Protein AF-A0A3D3KWU7-F1 (afdb_monomer_lite)

Sequence (79 aa):
GLGQDAVRLQAASALDVVVHLERSRNGRHVACVGVVQDGPGGLA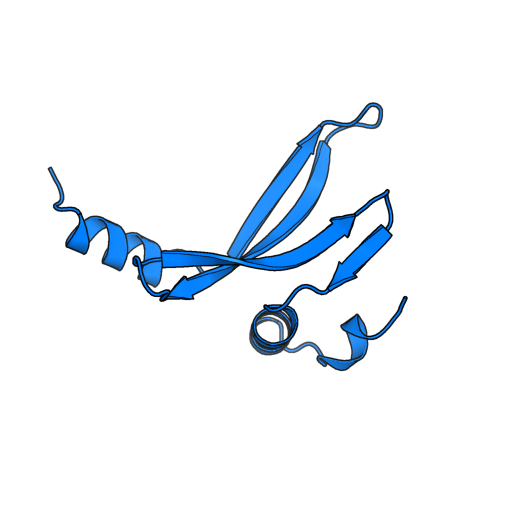VVPALETRLGQLGTGPAWQSLSLRLGLSPEMGAAA

pLDDT: mean 89.42, std 9.6, range [43.47, 97.0]

Secondary structure (DSSP, 8-state):
---HHHHHHHHHHH-SEEEEEEEETTEEEEEEEEEEEEETTEEEEEEEEEEETTEEEE-TTHHHHHHHHT--GGGGS--

Foldseek 3Di:
DDDPVRVLVVCQVPAQKDFDWDQDPVGIDGAFIFGWDQDPVGIDTWTQWGQDPNDIAGTPCVVVVCVVVVHDSVVRVDD

Radius of gyration: 14.61 Å; chains: 1; bounding box: 44×26×28 Å

Structure (mmCIF, N/CA/C/O backbone):
data_AF-A0A3D3KWU7-F1
#
_entry.id   AF-A0A3D3KWU7-F1
#
loop_
_atom_site.group_PDB
_atom_site.id
_atom_site.type_symbol
_atom_site.label_atom_id
_atom_site.label_alt_id
_atom_site.label_comp_id
_atom_site.label_asym_id
_atom_site.label_entity_id
_atom_site.label_seq_id
_atom_site.pdbx_PDB_ins_code
_atom_site.Cartn_x
_atom_site.Cartn_y
_atom_site.Cartn_z
_atom_site.occupancy
_atom_site.B_iso_or_equiv
_atom_site.auth_seq_id
_atom_site.auth_comp_id
_atom_site.auth_asym_id
_atom_site.auth_atom_id
_atom_site.pdbx_PDB_model_num
ATOM 1 N N . GLY A 1 1 ? 25.434 -2.637 8.407 1.00 77.50 1 GLY A N 1
ATOM 2 C CA . GLY A 1 1 ? 24.018 -2.295 8.155 1.00 77.50 1 GLY A CA 1
ATOM 3 C C . GLY A 1 1 ? 23.638 -2.731 6.753 1.00 77.50 1 GLY A C 1
ATOM 4 O O . GLY A 1 1 ? 24.542 -2.932 5.952 1.00 77.50 1 GLY A O 1
ATOM 5 N N . LEU A 1 2 ? 22.345 -2.909 6.466 1.00 85.88 2 LEU A N 1
ATOM 6 C CA . LEU A 1 2 ? 21.868 -3.208 5.108 1.00 85.88 2 LEU A CA 1
ATOM 7 C C . LEU A 1 2 ? 22.084 -1.998 4.186 1.00 85.88 2 LEU A C 1
ATOM 9 O O . LEU A 1 2 ? 21.864 -0.862 4.601 1.00 85.88 2 LEU A O 1
ATOM 13 N N . GLY A 1 3 ? 22.514 -2.246 2.946 1.00 91.94 3 GLY A N 1
ATOM 14 C CA . GLY A 1 3 ? 22.600 -1.214 1.911 1.00 91.94 3 GLY A CA 1
ATOM 15 C C . GLY A 1 3 ? 21.217 -0.799 1.398 1.00 91.94 3 GLY A C 1
ATOM 16 O O . GLY A 1 3 ? 20.248 -1.545 1.540 1.00 91.94 3 GLY A O 1
ATOM 17 N N . GLN A 1 4 ? 21.127 0.374 0.769 1.00 89.88 4 GLN A N 1
ATOM 18 C CA . GLN A 1 4 ? 19.863 0.945 0.285 1.00 89.88 4 GLN A CA 1
ATOM 19 C C . GLN A 1 4 ? 19.105 0.009 -0.672 1.00 89.88 4 GLN A C 1
ATOM 21 O O . GLN A 1 4 ? 17.891 -0.140 -0.545 1.00 89.88 4 GLN A O 1
ATOM 26 N N . ASP A 1 5 ? 19.811 -0.678 -1.575 1.00 89.94 5 ASP A N 1
ATOM 27 C CA . ASP A 1 5 ? 19.201 -1.649 -2.494 1.00 89.94 5 ASP A CA 1
ATOM 28 C C . ASP A 1 5 ? 18.601 -2.853 -1.768 1.00 89.94 5 ASP A C 1
ATOM 30 O O . ASP A 1 5 ? 17.500 -3.291 -2.097 1.00 89.94 5 ASP A O 1
ATOM 34 N N . ALA A 1 6 ? 19.295 -3.362 -0.747 1.00 91.88 6 ALA A N 1
ATOM 35 C CA . ALA A 1 6 ? 18.804 -4.475 0.054 1.00 91.88 6 ALA A CA 1
ATOM 36 C C . ALA A 1 6 ? 17.556 -4.068 0.848 1.00 91.88 6 ALA A C 1
ATOM 38 O O . ALA A 1 6 ? 16.588 -4.818 0.885 1.00 91.88 6 ALA A O 1
ATOM 39 N N . VAL A 1 7 ? 17.537 -2.860 1.422 1.00 91.50 7 VAL A N 1
ATOM 40 C CA . VAL A 1 7 ? 16.349 -2.326 2.109 1.00 91.50 7 VAL A CA 1
ATOM 41 C C . VAL A 1 7 ? 15.178 -2.169 1.139 1.00 91.50 7 VAL A C 1
ATOM 43 O O . VAL A 1 7 ? 14.068 -2.583 1.468 1.00 91.50 7 VAL A O 1
ATOM 46 N N . ARG A 1 8 ? 15.416 -1.633 -0.067 1.00 90.44 8 ARG A N 1
ATOM 47 C CA . ARG A 1 8 ? 14.378 -1.517 -1.101 1.00 90.44 8 ARG A CA 1
ATOM 48 C C . ARG A 1 8 ? 13.803 -2.885 -1.451 1.00 90.44 8 ARG A C 1
ATOM 50 O O . ARG A 1 8 ? 12.591 -3.037 -1.426 1.00 90.44 8 ARG A O 1
ATOM 57 N N . LEU A 1 9 ? 14.648 -3.872 -1.745 1.00 91.25 9 LEU A N 1
ATOM 58 C CA . LEU A 1 9 ? 14.192 -5.218 -2.105 1.00 91.25 9 LEU A CA 1
ATOM 59 C C . LEU A 1 9 ? 13.385 -5.867 -0.980 1.00 91.25 9 LEU A C 1
ATOM 61 O O . LEU A 1 9 ? 12.329 -6.428 -1.244 1.00 91.25 9 LEU A O 1
ATOM 65 N N . GLN A 1 10 ? 13.842 -5.739 0.268 1.00 92.06 10 GLN A N 1
ATOM 66 C CA . GLN A 1 10 ? 13.118 -6.263 1.427 1.00 92.06 10 GLN A CA 1
ATOM 67 C C . GLN A 1 10 ? 11.741 -5.607 1.582 1.00 92.06 10 GLN A C 1
ATOM 69 O O . GLN A 1 10 ? 10.751 -6.303 1.790 1.00 92.06 10 GLN A O 1
ATOM 74 N N . ALA A 1 11 ? 11.656 -4.282 1.440 1.00 91.38 11 ALA A N 1
ATOM 75 C CA . ALA A 1 11 ? 10.384 -3.569 1.505 1.00 91.38 11 ALA A CA 1
ATOM 76 C C . ALA A 1 11 ? 9.456 -3.943 0.337 1.00 91.38 11 ALA A C 1
ATOM 78 O O . ALA A 1 11 ? 8.269 -4.153 0.557 1.00 91.38 11 ALA A O 1
ATOM 79 N N . ALA A 1 12 ? 9.998 -4.088 -0.876 1.00 90.44 12 ALA A N 1
ATOM 80 C CA . ALA A 1 12 ? 9.243 -4.431 -2.080 1.00 90.44 12 ALA A CA 1
ATOM 81 C C . ALA A 1 12 ? 8.621 -5.825 -1.977 1.00 90.44 12 ALA A C 1
ATOM 83 O O . ALA A 1 12 ? 7.490 -6.033 -2.396 1.00 90.44 12 ALA A O 1
ATOM 84 N N . SER A 1 13 ? 9.362 -6.779 -1.407 1.00 91.12 13 SER A N 1
ATOM 85 C CA . SER A 1 13 ? 8.885 -8.150 -1.246 1.00 91.12 13 SER A CA 1
ATOM 86 C C . SER A 1 13 ? 7.934 -8.333 -0.067 1.00 91.12 13 SER A C 1
ATOM 88 O O . SER A 1 13 ? 7.197 -9.311 -0.036 1.00 91.12 13 SER A O 1
ATOM 90 N N . ALA A 1 14 ? 8.006 -7.458 0.941 1.00 93.69 14 ALA A N 1
ATOM 91 C CA . ALA A 1 14 ? 7.271 -7.626 2.194 1.00 93.69 14 ALA A CA 1
ATOM 92 C C . ALA A 1 14 ? 5.998 -6.777 2.284 1.00 93.69 14 ALA A C 1
ATOM 94 O O . ALA A 1 14 ? 5.141 -7.067 3.118 1.00 93.69 14 ALA A O 1
ATOM 95 N N . LEU A 1 15 ? 5.891 -5.704 1.496 1.00 92.69 15 LEU A N 1
ATOM 96 C CA . LEU A 1 15 ? 4.802 -4.741 1.598 1.00 92.69 15 LEU A CA 1
ATOM 97 C C . LEU A 1 15 ? 3.992 -4.706 0.308 1.00 92.69 15 LEU A C 1
ATOM 99 O O . LEU A 1 15 ? 4.475 -4.269 -0.730 1.00 92.69 15 LEU A O 1
ATOM 103 N N . ASP A 1 16 ? 2.720 -5.071 0.412 1.00 93.25 16 ASP A N 1
ATOM 104 C CA . ASP A 1 16 ? 1.768 -4.941 -0.688 1.00 93.25 16 ASP A CA 1
ATOM 105 C C . ASP A 1 16 ? 1.013 -3.609 -0.646 1.00 93.25 16 ASP A C 1
ATOM 107 O O . ASP A 1 16 ? 0.794 -2.966 -1.676 1.00 93.25 16 ASP A O 1
ATOM 111 N N . VAL A 1 17 ? 0.579 -3.214 0.552 1.00 96.06 17 VAL A N 1
ATOM 112 C CA . VAL A 1 17 ? -0.356 -2.111 0.791 1.00 96.06 17 VAL A CA 1
ATOM 113 C C . VAL A 1 17 ? 0.020 -1.388 2.084 1.00 96.06 17 VAL A C 1
ATOM 115 O O . VAL A 1 17 ? 0.415 -2.008 3.069 1.00 96.06 17 VAL A O 1
ATOM 118 N N . VAL A 1 18 ? -0.154 -0.070 2.097 1.00 96.12 18 VAL A N 1
ATOM 119 C CA . VAL A 1 18 ? -0.035 0.793 3.274 1.00 96.12 18 VAL A CA 1
ATOM 120 C C . VAL A 1 18 ? -1.407 1.370 3.603 1.00 96.12 18 VAL A C 1
ATOM 122 O O . VAL A 1 18 ? -2.050 1.985 2.754 1.00 96.12 18 VAL A O 1
ATOM 125 N N . VAL A 1 19 ? -1.842 1.211 4.853 1.00 96.19 19 VAL A N 1
ATOM 126 C CA . VAL A 1 19 ? -3.063 1.839 5.373 1.00 96.19 19 VAL A CA 1
ATOM 127 C C . VAL A 1 19 ? -2.665 3.038 6.224 1.00 96.19 19 VAL A C 1
ATOM 129 O O . VAL A 1 19 ? -2.113 2.888 7.314 1.00 96.19 19 VAL A O 1
ATOM 132 N N . HIS A 1 20 ? -2.929 4.239 5.718 1.00 95.88 20 HIS A N 1
ATOM 133 C CA . HIS A 1 20 ? -2.666 5.481 6.429 1.00 95.88 20 HIS A CA 1
ATOM 134 C C . HIS A 1 20 ? -3.876 5.879 7.277 1.00 95.88 20 HIS A C 1
ATOM 136 O O . HIS A 1 20 ? -4.999 5.987 6.777 1.00 95.88 20 HIS A O 1
ATOM 142 N N . LEU A 1 21 ? -3.636 6.109 8.569 1.00 95.00 21 LEU A N 1
ATOM 143 C CA . LEU A 1 21 ? -4.651 6.532 9.526 1.00 95.00 21 LEU A CA 1
ATOM 144 C C . LEU A 1 21 ? -4.424 7.982 9.944 1.00 95.00 21 LEU A C 1
ATOM 146 O O . LEU A 1 21 ? -3.310 8.352 10.315 1.00 95.00 21 LEU A O 1
ATOM 150 N N . GLU A 1 22 ? -5.504 8.750 10.024 1.00 93.50 22 GLU A N 1
ATOM 151 C CA . GLU A 1 22 ? -5.499 10.100 10.577 1.00 93.50 22 GLU A CA 1
ATOM 152 C C . GLU A 1 22 ? -6.353 10.187 11.842 1.00 93.50 22 GLU A C 1
ATOM 154 O O . GLU A 1 22 ? -7.289 9.410 12.074 1.00 93.50 22 GLU A O 1
ATOM 159 N N . ARG A 1 23 ? -6.031 11.168 12.688 1.00 93.50 23 ARG A N 1
ATOM 160 C CA . ARG A 1 23 ? -6.841 11.520 13.856 1.00 93.50 23 ARG A CA 1
ATOM 161 C C . ARG A 1 23 ? -7.782 12.661 13.487 1.00 93.50 23 ARG A C 1
ATOM 163 O O . ARG A 1 23 ? -7.339 13.696 13.008 1.00 93.50 23 ARG A O 1
ATOM 170 N N . SER A 1 24 ? -9.062 12.489 13.779 1.00 87.81 24 SER A N 1
ATOM 171 C CA . SER A 1 24 ? -10.087 13.525 13.707 1.00 87.81 24 SER A CA 1
ATOM 172 C C . SER A 1 24 ? -10.692 13.764 15.093 1.00 87.81 24 SER A C 1
ATOM 174 O O . SER A 1 24 ? -10.363 13.078 16.066 1.00 87.81 24 SER A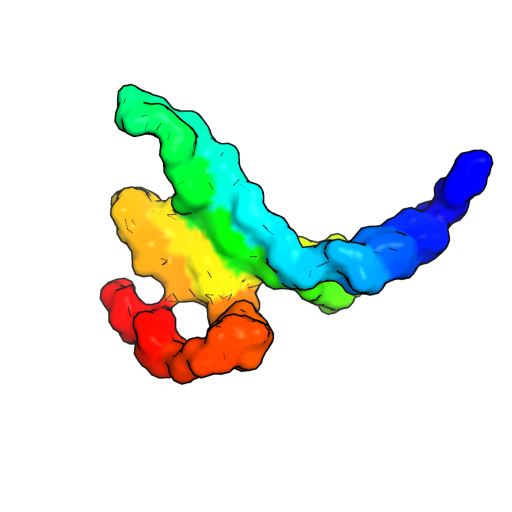 O 1
ATOM 176 N N . ARG A 1 25 ? -11.625 14.718 15.190 1.00 88.88 25 ARG A N 1
ATOM 177 C CA . ARG A 1 25 ? -12.399 14.950 16.422 1.00 88.88 25 ARG A CA 1
ATOM 178 C C . ARG A 1 25 ? -13.217 13.724 16.855 1.00 88.88 25 ARG A C 1
ATOM 180 O O . ARG A 1 25 ? -13.507 13.595 18.037 1.00 88.88 25 ARG A O 1
ATOM 187 N N . ASN A 1 26 ? -13.527 12.818 15.926 1.00 87.06 26 ASN A N 1
ATOM 188 C CA . ASN A 1 26 ? -14.331 11.617 16.169 1.00 87.06 26 ASN A CA 1
ATOM 189 C C . ASN A 1 26 ? -13.474 10.354 16.393 1.00 87.06 26 ASN A C 1
ATOM 191 O O . ASN A 1 26 ? -14.018 9.257 16.482 1.00 87.06 26 ASN A O 1
ATOM 195 N N . GLY A 1 27 ? -12.143 10.482 16.469 1.00 92.81 27 GLY A N 1
ATOM 196 C CA . GLY A 1 27 ? -11.224 9.363 16.697 1.00 92.81 27 GLY A CA 1
ATOM 197 C C . GLY A 1 27 ? -10.262 9.105 15.535 1.00 92.81 27 GLY A C 1
ATOM 198 O O . GLY A 1 27 ? -9.904 10.014 14.790 1.00 92.81 27 GLY A O 1
ATOM 199 N N . ARG A 1 28 ? -9.778 7.863 15.411 1.00 93.75 28 ARG A N 1
ATOM 200 C CA . ARG A 1 28 ? -8.890 7.438 14.315 1.00 93.75 28 ARG A CA 1
ATOM 201 C C . ARG A 1 28 ? -9.716 6.898 13.156 1.00 93.75 28 ARG A C 1
ATOM 203 O O . ARG A 1 28 ? -10.626 6.110 13.385 1.00 93.75 28 ARG A O 1
ATOM 210 N N . HIS A 1 29 ? -9.364 7.282 11.939 1.00 91.06 29 HIS A N 1
ATOM 211 C CA . HIS A 1 29 ? -10.011 6.801 10.722 1.00 91.06 29 HIS A CA 1
ATOM 212 C C . HIS A 1 29 ? -8.971 6.513 9.639 1.00 91.06 29 HIS A C 1
ATOM 214 O O . HIS A 1 29 ? -7.854 7.027 9.700 1.00 91.06 29 HIS A O 1
ATOM 220 N N . VAL A 1 30 ? -9.335 5.672 8.670 1.00 93.00 30 VAL A N 1
ATOM 221 C CA . VAL A 1 30 ? -8.501 5.402 7.495 1.00 93.00 30 VAL A CA 1
ATOM 222 C C . VAL A 1 30 ? -8.612 6.590 6.551 1.00 93.00 30 VAL A C 1
ATOM 224 O O . VAL A 1 30 ? -9.672 6.833 5.984 1.00 93.00 30 VAL A O 1
ATOM 227 N N . AL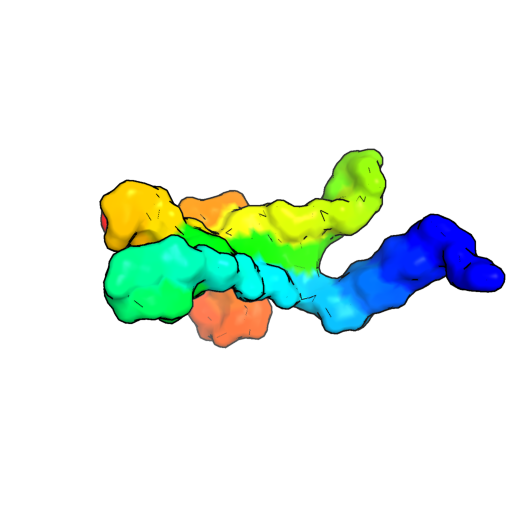A A 1 31 ? -7.518 7.326 6.393 1.00 93.88 31 ALA A N 1
ATOM 228 C CA . ALA A 1 31 ? -7.457 8.458 5.479 1.00 93.88 31 ALA A CA 1
ATOM 229 C C . ALA A 1 31 ? -7.099 8.009 4.059 1.00 93.88 31 ALA A C 1
ATOM 231 O O . ALA A 1 31 ? -7.608 8.565 3.090 1.00 93.88 31 ALA A O 1
ATOM 232 N N . CYS A 1 32 ? -6.253 6.984 3.924 1.00 96.00 32 CYS A N 1
ATOM 233 C CA . CYS A 1 32 ? -5.800 6.494 2.627 1.00 96.00 32 CYS A CA 1
ATOM 234 C C . CYS A 1 32 ? -5.391 5.018 2.688 1.00 96.00 32 CYS A C 1
ATOM 236 O O . CYS A 1 32 ? -4.839 4.547 3.684 1.00 96.00 32 CYS A O 1
ATOM 238 N N . VAL A 1 33 ? -5.636 4.300 1.596 1.00 96.88 33 VAL A N 1
ATOM 239 C CA . VAL A 1 33 ? -5.065 2.985 1.308 1.00 96.88 33 VAL A CA 1
ATOM 240 C C . VAL A 1 33 ? -4.215 3.125 0.052 1.00 96.88 33 VAL A C 1
ATOM 242 O O . VAL A 1 33 ? -4.736 3.407 -1.028 1.00 96.88 33 VAL A O 1
ATOM 245 N N . GLY A 1 34 ? -2.906 2.940 0.191 1.00 96.88 34 GLY A N 1
ATOM 246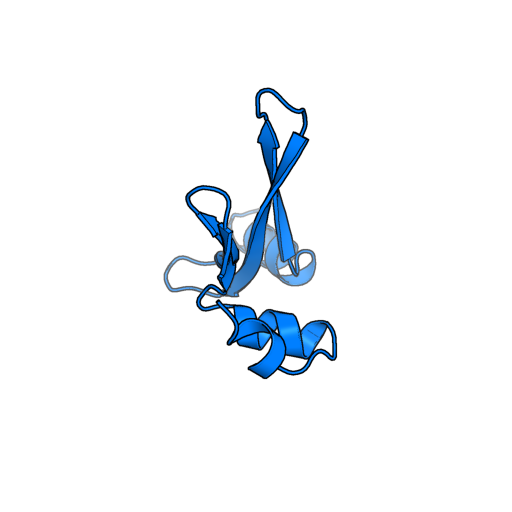 C CA . GLY A 1 34 ? -1.945 3.030 -0.903 1.00 96.88 34 GLY A CA 1
ATOM 247 C C . GLY A 1 34 ? -1.350 1.673 -1.253 1.00 96.88 34 GLY A C 1
ATOM 248 O O . GLY A 1 34 ? -1.045 0.881 -0.369 1.00 96.88 34 GLY A O 1
ATOM 249 N N . VAL A 1 35 ? -1.161 1.405 -2.539 1.00 97.00 35 VAL A N 1
ATOM 250 C CA . VAL A 1 35 ? -0.497 0.199 -3.041 1.00 97.00 35 VAL A CA 1
ATOM 251 C C . VAL A 1 35 ? 0.988 0.489 -3.209 1.00 97.00 35 VAL A C 1
ATOM 253 O O . VAL A 1 35 ? 1.360 1.518 -3.774 1.00 97.00 35 VAL A O 1
ATOM 256 N N . VAL A 1 36 ? 1.832 -0.420 -2.730 1.00 95.62 36 VAL A N 1
ATOM 257 C CA . VAL A 1 36 ? 3.283 -0.345 -2.920 1.00 95.62 36 VAL A CA 1
ATOM 258 C C . VAL A 1 36 ? 3.628 -0.852 -4.322 1.00 95.62 36 VAL A C 1
ATOM 260 O O . VAL A 1 36 ? 3.180 -1.929 -4.729 1.00 95.62 36 VAL A O 1
ATOM 263 N N . GLN A 1 37 ? 4.373 -0.046 -5.077 1.00 93.31 37 GLN A N 1
ATOM 264 C CA . GLN A 1 37 ? 4.751 -0.302 -6.469 1.00 93.31 37 GLN A CA 1
ATOM 265 C C . GLN A 1 37 ? 6.171 0.205 -6.743 1.00 93.31 37 GLN A C 1
ATOM 267 O O . GLN A 1 37 ? 6.651 1.116 -6.067 1.00 93.31 37 GLN A O 1
ATOM 272 N N . ASP A 1 38 ? 6.836 -0.345 -7.757 1.00 90.25 38 ASP A N 1
ATOM 273 C CA . ASP A 1 38 ? 8.080 0.229 -8.270 1.00 90.25 38 ASP A CA 1
ATOM 274 C C . ASP A 1 38 ? 7.805 1.533 -9.033 1.00 90.25 38 ASP A C 1
ATOM 276 O O . ASP A 1 38 ? 6.866 1.633 -9.822 1.00 90.25 38 ASP A O 1
ATOM 280 N N . GLY A 1 39 ? 8.646 2.539 -8.811 1.00 88.06 39 GLY A N 1
ATOM 281 C CA . GLY A 1 39 ? 8.594 3.834 -9.477 1.00 88.06 39 GLY A CA 1
ATOM 282 C C . GLY A 1 39 ? 9.982 4.339 -9.893 1.00 88.06 39 GLY A C 1
ATOM 283 O O . GLY A 1 39 ? 10.998 3.703 -9.604 1.00 88.06 39 GLY A O 1
ATOM 284 N N . PRO A 1 40 ? 10.061 5.514 -10.548 1.00 82.69 40 PRO A N 1
ATOM 285 C CA . PRO A 1 40 ? 11.305 6.036 -11.130 1.00 82.69 40 PRO A CA 1
ATOM 286 C C . PRO A 1 40 ? 12.454 6.240 -10.128 1.00 82.69 40 PRO A C 1
ATOM 288 O O . PRO A 1 40 ? 13.616 6.246 -10.519 1.00 82.69 40 PRO A O 1
ATOM 291 N N . GLY A 1 41 ? 12.133 6.414 -8.840 1.00 83.81 41 GLY A N 1
ATOM 292 C CA . GLY A 1 41 ? 13.093 6.591 -7.744 1.00 83.81 41 GLY A CA 1
ATOM 293 C C . GLY A 1 41 ? 13.190 5.400 -6.783 1.00 83.81 41 GLY A C 1
ATOM 294 O O . GLY A 1 41 ? 13.734 5.552 -5.691 1.00 83.81 41 GLY A O 1
ATOM 295 N N . GLY A 1 42 ? 12.641 4.236 -7.146 1.00 88.50 42 GLY A N 1
ATOM 296 C CA . GLY A 1 42 ? 12.466 3.089 -6.253 1.00 88.50 42 GLY A CA 1
ATOM 297 C C . GLY A 1 42 ? 11.010 2.924 -5.820 1.00 88.50 42 GLY A C 1
ATOM 298 O O . GLY A 1 42 ? 10.101 3.304 -6.551 1.00 88.50 42 GLY A O 1
ATOM 299 N N . LEU A 1 43 ? 10.780 2.343 -4.643 1.00 92.50 43 LEU A N 1
ATOM 300 C CA . LEU A 1 43 ? 9.424 2.058 -4.174 1.00 92.50 43 LEU A CA 1
ATOM 301 C C . LEU A 1 43 ? 8.602 3.328 -3.956 1.00 92.50 43 LEU A C 1
ATOM 303 O O . LEU A 1 43 ? 9.042 4.265 -3.290 1.00 92.50 43 LEU A O 1
ATOM 307 N N . ALA A 1 44 ? 7.377 3.303 -4.464 1.00 94.31 44 ALA A N 1
ATOM 308 C CA . ALA A 1 44 ? 6.373 4.334 -4.300 1.00 94.31 44 ALA A CA 1
ATOM 309 C C . ALA A 1 44 ? 5.102 3.746 -3.679 1.00 94.31 44 ALA A C 1
ATOM 311 O O . ALA A 1 44 ? 4.735 2.597 -3.927 1.00 94.31 44 ALA A O 1
ATOM 312 N N . VAL A 1 45 ? 4.412 4.561 -2.884 1.00 95.56 45 VAL A N 1
ATOM 313 C CA . VAL A 1 45 ? 3.074 4.253 -2.372 1.00 95.56 45 VAL A CA 1
ATOM 314 C C . VAL A 1 45 ? 2.079 5.056 -3.197 1.00 95.56 45 VAL A C 1
ATOM 316 O O . VAL A 1 45 ? 2.042 6.282 -3.103 1.00 95.56 45 VAL A O 1
ATOM 319 N N . VAL A 1 46 ? 1.292 4.371 -4.022 1.00 96.25 46 VAL A N 1
ATOM 320 C CA . VAL A 1 46 ? 0.327 4.995 -4.932 1.00 96.25 46 VAL A CA 1
ATOM 321 C C . VAL A 1 46 ? -1.082 4.844 -4.350 1.00 96.25 46 VAL A C 1
ATOM 323 O O . VAL A 1 46 ? -1.491 3.717 -4.068 1.00 96.25 46 VAL A O 1
ATOM 326 N N . PRO A 1 47 ? -1.846 5.932 -4.145 1.00 96.25 47 PRO A N 1
ATOM 327 C CA . PRO A 1 47 ? -3.170 5.852 -3.536 1.00 96.25 47 PRO A CA 1
ATOM 328 C C . PRO A 1 47 ? -4.141 5.039 -4.400 1.00 96.25 47 PRO A C 1
ATOM 330 O O . PRO A 1 47 ? -4.280 5.271 -5.602 1.00 96.25 47 PRO A O 1
ATOM 333 N N . ALA A 1 48 ? -4.814 4.078 -3.772 1.00 96.50 48 ALA A N 1
ATOM 334 C CA . ALA A 1 48 ? -5.895 3.289 -4.357 1.00 96.50 48 ALA A CA 1
ATOM 335 C C . ALA A 1 48 ? -7.259 3.724 -3.820 1.00 96.50 48 ALA A C 1
ATOM 337 O O . ALA A 1 48 ? -8.221 3.786 -4.579 1.00 96.50 48 ALA A O 1
ATOM 338 N N . LEU A 1 49 ? -7.327 4.068 -2.536 1.00 95.38 49 LEU A N 1
ATOM 339 C CA . LEU A 1 49 ? -8.487 4.680 -1.901 1.00 95.38 49 LEU A CA 1
ATOM 340 C C . LEU A 1 49 ? -8.029 5.851 -1.052 1.00 95.38 49 LEU A C 1
ATOM 342 O O . LEU A 1 49 ? -7.000 5.766 -0.384 1.00 95.38 49 LEU A O 1
ATOM 346 N N . GLU A 1 50 ? -8.813 6.913 -1.023 1.00 94.94 50 GLU A N 1
ATOM 347 C CA . GLU A 1 50 ? -8.511 8.069 -0.196 1.00 94.94 50 GLU A CA 1
ATOM 348 C C . GLU A 1 50 ? -9.766 8.837 0.191 1.00 94.94 50 GLU A C 1
ATOM 350 O O . GLU A 1 50 ? -10.709 8.964 -0.588 1.00 94.94 50 GLU A 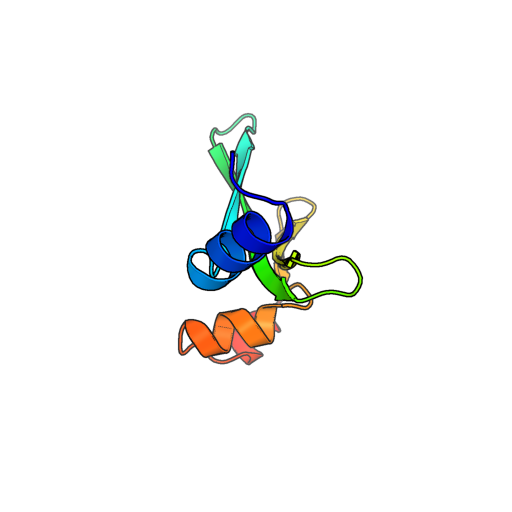O 1
ATOM 355 N N . THR A 1 51 ? -9.773 9.350 1.417 1.00 90.69 51 THR A N 1
ATOM 356 C CA . THR A 1 51 ? -10.841 10.215 1.904 1.00 90.69 51 THR A CA 1
ATOM 357 C C . THR A 1 51 ? -10.455 11.666 1.640 1.00 90.69 51 THR A C 1
ATOM 359 O O . THR A 1 51 ? -9.596 12.216 2.328 1.00 90.69 51 THR A O 1
ATOM 362 N N . ARG A 1 52 ? -11.108 12.320 0.674 1.00 82.81 52 ARG A N 1
ATOM 363 C CA . ARG A 1 52 ? -10.977 13.766 0.435 1.00 82.81 52 ARG A CA 1
ATOM 364 C C . ARG A 1 52 ? -12.261 14.463 0.855 1.00 82.81 52 ARG A C 1
ATOM 366 O O . ARG A 1 52 ? -13.344 14.084 0.429 1.00 82.81 52 ARG A O 1
ATOM 373 N N . LEU A 1 53 ? -12.146 15.493 1.696 1.00 84.06 53 LEU A N 1
ATOM 374 C CA . LEU A 1 53 ? -13.295 16.284 2.170 1.00 84.06 53 LEU A CA 1
ATOM 375 C C . LEU A 1 53 ? -14.420 15.423 2.790 1.00 84.06 53 LEU A C 1
ATOM 377 O O . LEU A 1 53 ? -15.600 15.743 2.677 1.00 84.06 53 LEU A O 1
ATOM 381 N N . GLY A 1 54 ? -14.050 14.318 3.445 1.00 83.81 54 GLY A N 1
ATOM 382 C CA . GLY A 1 54 ? -14.992 13.389 4.077 1.00 83.81 54 GLY A CA 1
ATOM 383 C C . GLY A 1 54 ? -15.676 12.404 3.122 1.00 83.81 54 GLY A C 1
ATOM 384 O O . GLY A 1 54 ? -16.505 11.626 3.583 1.00 83.81 54 GLY A O 1
ATOM 385 N N . GLN A 1 55 ? -15.334 12.412 1.831 1.00 87.25 55 GLN A N 1
ATOM 386 C CA . GLN A 1 55 ? -15.825 11.452 0.842 1.00 87.25 55 GLN A CA 1
ATOM 387 C C . GLN A 1 55 ? -14.718 10.474 0.466 1.00 87.25 55 GLN A C 1
ATOM 389 O O . GLN A 1 55 ? -13.579 10.880 0.229 1.00 87.25 55 GLN A O 1
ATOM 394 N N . LEU A 1 56 ? -15.060 9.188 0.420 1.00 89.25 56 LEU A N 1
ATOM 395 C CA . LEU A 1 56 ? -14.160 8.144 -0.051 1.00 89.25 56 LEU A CA 1
ATOM 396 C C . LEU A 1 56 ? -14.144 8.160 -1.581 1.00 89.25 56 LEU A C 1
ATOM 398 O O . LEU A 1 56 ? -15.194 8.042 -2.201 1.00 89.25 56 LEU A O 1
ATOM 402 N N . GLY A 1 57 ? -12.961 8.274 -2.175 1.00 91.88 57 GLY A N 1
ATOM 403 C CA . GLY A 1 57 ? -12.762 8.193 -3.617 1.00 91.88 57 GLY A CA 1
ATOM 404 C C . GLY A 1 57 ? -11.666 7.201 -3.984 1.00 91.88 57 GLY A C 1
ATOM 405 O O . GLY A 1 57 ? -10.816 6.842 -3.163 1.00 91.88 57 GLY A O 1
ATOM 406 N N . THR A 1 58 ? -11.672 6.763 -5.241 1.00 94.62 58 THR A N 1
ATOM 407 C CA . THR A 1 58 ? -10.618 5.911 -5.796 1.00 94.62 58 THR A CA 1
ATOM 408 C C . THR A 1 58 ? -9.454 6.720 -6.342 1.00 94.62 58 THR A C 1
ATOM 410 O O . THR A 1 58 ? -9.648 7.721 -7.033 1.00 94.62 58 THR A O 1
ATOM 413 N N . GLY A 1 59 ? -8.241 6.239 -6.090 1.00 93.50 59 GLY A N 1
ATOM 414 C CA . GLY A 1 59 ? -7.012 6.764 -6.674 1.00 93.50 59 GLY A CA 1
ATOM 415 C C . GLY A 1 59 ? -6.481 5.911 -7.836 1.00 93.50 59 GLY A C 1
ATOM 416 O O . GLY A 1 59 ? -7.057 4.872 -8.170 1.00 93.50 59 GLY A O 1
ATOM 417 N N . PRO A 1 60 ? -5.345 6.307 -8.440 1.00 94.31 60 PRO A N 1
ATOM 418 C CA . PRO A 1 60 ? -4.759 5.631 -9.602 1.00 94.31 60 PRO A CA 1
ATOM 419 C C . PRO A 1 60 ? -4.454 4.141 -9.395 1.00 94.31 60 PRO A C 1
ATOM 421 O O . PRO A 1 60 ? -4.467 3.373 -10.352 1.00 94.31 60 PRO A O 1
ATOM 424 N N . ALA A 1 61 ? -4.197 3.709 -8.156 1.00 95.94 61 ALA A N 1
ATOM 425 C CA . ALA A 1 61 ? -3.901 2.311 -7.853 1.00 95.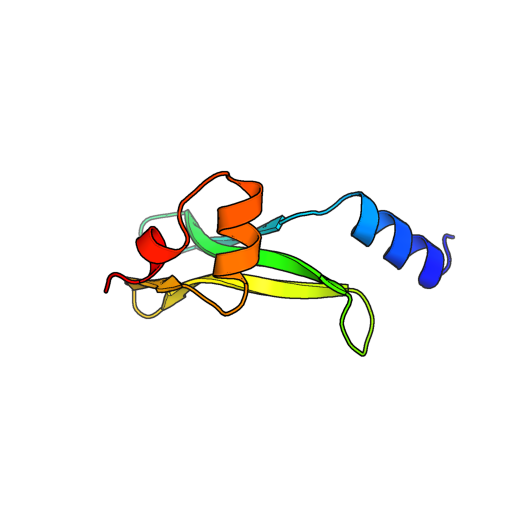94 61 ALA A CA 1
ATOM 426 C C . ALA A 1 61 ? -5.143 1.457 -7.537 1.00 95.94 61 ALA A C 1
ATOM 428 O O . ALA A 1 61 ? -4.998 0.294 -7.155 1.00 95.94 61 ALA A O 1
ATOM 429 N N . TRP A 1 62 ? -6.361 1.991 -7.698 1.00 95.19 62 TRP A N 1
ATOM 430 C CA . TRP A 1 62 ? -7.596 1.252 -7.420 1.00 95.19 62 TRP A CA 1
ATOM 431 C C . TRP A 1 62 ? -7.708 -0.041 -8.231 1.00 95.19 62 TRP A C 1
ATOM 433 O O . TRP A 1 62 ? -8.058 -1.087 -7.685 1.00 95.19 62 TRP A O 1
ATOM 443 N N . GLN A 1 63 ? -7.340 -0.008 -9.514 1.00 94.06 63 GLN A N 1
ATOM 444 C CA . GLN A 1 63 ? -7.336 -1.209 -10.349 1.00 94.06 63 GLN A CA 1
ATOM 445 C C . GLN A 1 63 ? -6.384 -2.282 -9.795 1.00 94.06 63 GLN A C 1
ATOM 447 O O . GLN A 1 63 ? -6.738 -3.454 -9.718 1.00 94.06 63 GLN A O 1
ATOM 452 N N . SER A 1 64 ? -5.185 -1.897 -9.354 1.00 94.31 64 SER A N 1
ATOM 453 C CA . SER A 1 64 ? -4.230 -2.842 -8.768 1.00 94.31 64 SER A CA 1
ATOM 454 C C . SER A 1 64 ? -4.737 -3.423 -7.446 1.00 94.31 64 SER A C 1
ATOM 456 O O . SER A 1 64 ? -4.574 -4.617 -7.203 1.00 94.31 64 SER A O 1
ATOM 458 N N . LEU A 1 65 ? -5.356 -2.598 -6.595 1.00 94.94 65 LEU A N 1
ATOM 459 C CA . LEU A 1 65 ? -5.913 -3.042 -5.317 1.00 94.94 65 LEU A CA 1
ATOM 460 C C . LEU A 1 65 ? -7.112 -3.979 -5.515 1.00 94.94 65 LEU A C 1
ATOM 462 O O . LEU A 1 65 ? -7.155 -5.041 -4.899 1.00 94.94 65 LEU A O 1
ATOM 466 N N . SER A 1 66 ? -8.058 -3.611 -6.381 1.00 94.94 66 SER A N 1
ATOM 467 C CA . SER A 1 66 ? -9.251 -4.419 -6.669 1.00 94.94 66 SER A CA 1
ATOM 468 C C . SER A 1 66 ? -8.879 -5.810 -7.179 1.00 94.94 66 SER A C 1
ATOM 470 O O . SER A 1 66 ? -9.364 -6.797 -6.632 1.00 94.94 66 SER A O 1
ATOM 472 N N . LEU A 1 67 ? -7.920 -5.909 -8.106 1.00 93.12 67 LEU A N 1
ATOM 473 C CA . LEU A 1 67 ? -7.404 -7.195 -8.583 1.00 93.12 67 LEU A CA 1
ATOM 474 C C . LEU A 1 67 ? -6.815 -8.060 -7.458 1.00 93.12 67 LEU A C 1
ATOM 476 O O . LEU A 1 67 ? -7.106 -9.252 -7.393 1.00 93.12 67 LEU A O 1
ATOM 480 N N . ARG A 1 68 ? -6.021 -7.478 -6.547 1.00 91.94 68 ARG A N 1
ATOM 481 C CA . ARG A 1 68 ? -5.435 -8.214 -5.407 1.00 91.94 68 ARG A CA 1
ATOM 482 C C . ARG A 1 68 ? -6.490 -8.711 -4.420 1.00 91.94 68 ARG A C 1
ATOM 484 O O . ARG A 1 68 ? -6.304 -9.757 -3.808 1.00 91.94 68 ARG A O 1
ATOM 491 N N . LEU A 1 69 ? -7.580 -7.963 -4.262 1.00 92.19 69 LEU A N 1
ATOM 492 C CA . LEU A 1 69 ? -8.678 -8.302 -3.358 1.00 92.19 69 LEU A CA 1
ATOM 493 C C . LEU A 1 69 ? -9.761 -9.177 -4.013 1.00 92.19 69 LEU A C 1
ATOM 495 O O . LEU A 1 69 ? -10.706 -9.564 -3.331 1.00 92.19 69 LEU A O 1
ATOM 499 N N . GLY A 1 70 ? -9.653 -9.478 -5.313 1.00 92.62 70 GLY A N 1
ATOM 500 C CA . GLY A 1 70 ? -10.704 -10.180 -6.059 1.00 92.62 70 GLY A CA 1
ATOM 501 C C . GLY A 1 70 ? -12.000 -9.369 -6.189 1.00 92.62 70 GLY A C 1
ATOM 502 O O . GLY A 1 70 ? -13.077 -9.947 -6.304 1.00 92.62 70 GLY A O 1
ATOM 503 N N . LEU A 1 71 ? -11.901 -8.039 -6.130 1.00 89.75 71 LEU A N 1
ATOM 504 C CA . LEU A 1 71 ? -13.016 -7.110 -6.292 1.00 89.75 71 LEU A CA 1
ATOM 505 C C . LEU A 1 71 ? -13.124 -6.657 -7.744 1.00 89.75 71 LEU A C 1
ATOM 507 O O . LEU A 1 71 ? -12.121 -6.567 -8.457 1.00 89.75 71 LEU A O 1
ATOM 511 N N . SER A 1 72 ? -14.330 -6.291 -8.163 1.00 86.00 72 SER A N 1
ATOM 512 C CA . SER A 1 72 ? -14.526 -5.719 -9.487 1.00 86.00 72 SER A CA 1
ATOM 513 C C . SER A 1 72 ? -14.104 -4.237 -9.509 1.00 86.00 72 SER A C 1
ATOM 515 O O . SER A 1 72 ? -14.551 -3.470 -8.648 1.00 86.00 72 SER A O 1
ATOM 517 N N . PRO A 1 73 ? -13.260 -3.785 -10.459 1.00 77.94 73 PRO A N 1
ATOM 518 C CA . PRO A 1 73 ? -12.802 -2.394 -10.522 1.00 77.94 73 PRO A CA 1
ATOM 519 C C . PRO A 1 73 ? -13.944 -1.376 -10.662 1.00 77.94 73 PRO A C 1
ATOM 521 O O . PRO A 1 73 ? -13.825 -0.251 -10.178 1.00 77.94 73 PRO A O 1
ATOM 524 N N . GLU A 1 74 ? -15.071 -1.766 -11.259 1.00 80.12 74 GLU A N 1
ATOM 525 C CA . GLU A 1 74 ? -16.268 -0.931 -11.391 1.00 80.12 74 GLU A CA 1
ATOM 526 C C . GLU A 1 74 ? -16.912 -0.555 -10.048 1.00 80.12 74 GLU A C 1
ATOM 528 O O . GLU A 1 74 ? -17.598 0.462 -9.973 1.00 80.12 74 GLU A O 1
ATOM 533 N N . MET A 1 75 ? -16.640 -1.295 -8.964 1.00 71.31 75 MET A N 1
ATOM 534 C CA . MET A 1 75 ? -17.140 -0.967 -7.620 1.00 71.31 75 MET A CA 1
ATOM 535 C C . MET A 1 75 ? -16.616 0.380 -7.108 1.00 71.31 75 MET A C 1
ATOM 537 O O . MET A 1 75 ? -17.240 1.000 -6.253 1.00 71.31 75 MET A O 1
ATOM 541 N N . GLY A 1 76 ? -15.472 0.829 -7.623 1.00 63.16 76 GLY A N 1
ATOM 542 C CA . GLY A 1 76 ? -14.877 2.112 -7.272 1.00 63.16 76 GLY A CA 1
ATOM 543 C C . GLY A 1 76 ? -15.295 3.274 -8.175 1.00 63.16 76 GLY A C 1
ATOM 544 O O . GLY A 1 76 ? -14.942 4.412 -7.896 1.00 63.16 76 GLY A O 1
ATOM 545 N N . ALA A 1 77 ? -16.063 3.016 -9.239 1.00 60.81 77 ALA A N 1
ATOM 546 C CA . ALA A 1 77 ? -16.527 4.051 -10.166 1.00 60.81 77 ALA A CA 1
ATOM 547 C C . ALA A 1 77 ? -17.693 4.900 -9.611 1.00 60.81 77 ALA A C 1
ATOM 549 O O . ALA A 1 77 ? -18.232 5.741 -10.328 1.00 60.81 77 ALA A O 1
ATOM 550 N N . ALA A 1 78 ? -18.103 4.680 -8.359 1.00 50.41 78 ALA A N 1
ATOM 551 C CA . ALA A 1 78 ? -19.244 5.344 -7.742 1.00 50.41 78 ALA A CA 1
ATOM 552 C C . ALA A 1 78 ? -18.812 6.391 -6.701 1.00 50.41 78 ALA A C 1
ATOM 554 O O . ALA A 1 78 ? -18.484 6.023 -5.573 1.00 50.41 78 ALA A O 1
ATOM 555 N N . ALA A 1 79 ? -18.851 7.671 -7.100 1.00 43.47 79 ALA A N 1
ATOM 556 C CA . ALA A 1 79 ? -19.436 8.827 -6.390 1.00 43.47 79 ALA A CA 1
ATOM 557 C C . ALA A 1 79 ? -18.987 10.144 -7.048 1.00 43.47 79 ALA A C 1
ATOM 559 O O . ALA A 1 79 ? -17.782 10.473 -6.965 1.00 43.47 79 ALA A O 1
#